Protein AF-A0A317H219-F1 (afdb_monomer)

Mean predicted aligned error: 14.0 Å

Structure (mmCIF, N/CA/C/O backbone):
data_AF-A0A317H219-F1
#
_entry.id   AF-A0A317H219-F1
#
loop_
_atom_site.group_PDB
_atom_site.id
_atom_site.type_symbol
_atom_site.label_atom_id
_atom_site.label_alt_id
_atom_site.label_comp_id
_atom_site.label_asym_id
_atom_site.label_entity_id
_atom_site.label_seq_id
_atom_site.pdbx_PDB_ins_code
_atom_site.Cartn_x
_atom_site.Cartn_y
_atom_site.Cartn_z
_atom_site.occupancy
_atom_site.B_iso_or_equiv
_atom_site.auth_seq_id
_atom_site.auth_comp_id
_atom_site.auth_asym_id
_atom_site.auth_atom_id
_atom_site.pdbx_PDB_model_num
ATOM 1 N N . MET A 1 1 ? 24.500 16.517 101.207 1.00 47.19 1 MET A N 1
ATOM 2 C CA . MET A 1 1 ? 25.398 16.419 100.035 1.00 47.19 1 MET A CA 1
ATOM 3 C C . MET A 1 1 ? 24.915 17.396 98.975 1.00 47.19 1 MET A C 1
ATOM 5 O O . MET A 1 1 ? 23.741 17.378 98.639 1.00 47.19 1 MET A O 1
ATOM 9 N N . VAL A 1 2 ? 25.811 18.294 98.566 1.00 49.09 2 VAL A N 1
ATOM 10 C CA . VAL A 1 2 ? 25.643 19.405 97.610 1.00 49.09 2 VAL A CA 1
ATOM 11 C C . VAL A 1 2 ? 25.570 18.865 96.164 1.00 49.09 2 VAL A C 1
ATOM 13 O O . VAL A 1 2 ? 26.181 17.830 95.896 1.00 49.09 2 VAL A O 1
ATOM 16 N N . PRO A 1 3 ? 24.833 19.526 95.245 1.00 69.81 3 PRO A N 1
ATOM 17 C CA . PRO A 1 3 ? 24.629 19.101 93.855 1.00 69.81 3 PRO A CA 1
ATOM 18 C C . PRO A 1 3 ? 25.791 19.507 92.932 1.00 69.81 3 PRO A C 1
ATOM 20 O O . PRO A 1 3 ? 26.602 20.344 93.320 1.00 69.81 3 PRO A O 1
ATOM 23 N N . GLN A 1 4 ? 25.805 18.954 91.706 1.00 47.06 4 GLN A N 1
ATOM 24 C CA . GLN A 1 4 ? 26.407 19.430 90.430 1.00 47.06 4 GLN A CA 1
ATOM 25 C C . GLN A 1 4 ? 26.773 18.192 89.585 1.00 47.06 4 GLN A C 1
ATOM 27 O O . GLN A 1 4 ? 27.194 17.192 90.143 1.00 47.06 4 GLN A O 1
ATOM 32 N N . ARG A 1 5 ? 26.697 18.119 88.255 1.00 43.94 5 ARG A N 1
ATOM 33 C CA . ARG A 1 5 ? 26.251 18.966 87.139 1.00 43.94 5 ARG A CA 1
ATOM 34 C C . ARG A 1 5 ? 26.161 17.997 85.944 1.00 43.94 5 ARG A C 1
ATOM 36 O O . ARG A 1 5 ? 27.030 17.142 85.803 1.00 43.94 5 ARG A O 1
ATOM 43 N N . ALA A 1 6 ? 25.170 18.147 85.069 1.00 52.66 6 ALA A N 1
ATOM 44 C CA . ALA A 1 6 ? 25.232 17.549 83.731 1.00 52.66 6 ALA A CA 1
ATOM 45 C C . ALA A 1 6 ? 26.411 18.148 82.932 1.00 52.66 6 ALA A C 1
ATOM 47 O O . ALA A 1 6 ? 26.766 19.310 83.166 1.00 52.66 6 ALA A O 1
ATOM 48 N N . PRO A 1 7 ? 26.965 17.423 81.940 1.00 57.84 7 PRO A N 1
ATOM 49 C CA . PRO A 1 7 ? 26.825 17.971 80.590 1.00 57.84 7 PRO A CA 1
ATOM 50 C C . PRO A 1 7 ? 26.673 16.954 79.437 1.00 57.84 7 PRO A C 1
ATOM 52 O O . PRO A 1 7 ? 27.397 15.974 79.333 1.00 57.84 7 PRO A O 1
ATOM 55 N N . ARG A 1 8 ? 25.811 17.389 78.508 1.00 47.41 8 ARG A N 1
ATOM 56 C CA . ARG A 1 8 ? 25.928 17.436 77.036 1.00 47.41 8 ARG A CA 1
ATOM 57 C C . ARG A 1 8 ? 25.786 16.163 76.177 1.00 47.41 8 ARG A C 1
ATOM 59 O O . ARG A 1 8 ? 26.489 15.174 76.296 1.00 47.41 8 ARG A O 1
ATOM 66 N N . ILE A 1 9 ? 24.854 16.346 75.241 1.00 53.62 9 ILE A N 1
ATOM 67 C CA . ILE A 1 9 ? 24.386 15.556 74.096 1.00 53.62 9 ILE A CA 1
ATOM 68 C C . ILE A 1 9 ? 25.489 15.469 73.010 1.00 53.62 9 ILE A C 1
ATOM 70 O O . ILE A 1 9 ? 26.307 16.389 72.929 1.00 53.62 9 ILE A O 1
ATOM 74 N N . PRO A 1 10 ? 25.534 14.400 72.188 1.00 48.91 10 PRO A N 1
ATOM 75 C CA . PRO A 1 10 ? 25.111 14.492 70.771 1.00 48.91 10 PRO A CA 1
ATOM 76 C C . PRO A 1 10 ? 24.138 13.340 70.439 1.00 48.91 10 PRO A C 1
ATOM 78 O O . PRO A 1 10 ? 24.417 12.182 70.717 1.00 48.91 10 PRO A O 1
ATOM 81 N N . GLU A 1 11 ? 22.878 13.581 70.083 1.00 52.59 11 GLU A N 1
ATOM 82 C CA . GLU A 1 11 ? 22.369 14.032 68.782 1.00 52.59 11 GLU A CA 1
ATOM 83 C C . GLU A 1 11 ? 22.702 13.058 67.642 1.00 52.59 11 GLU A C 1
ATOM 85 O O . GLU A 1 11 ? 23.861 12.737 67.409 1.00 52.59 11 GLU A O 1
ATOM 90 N N . GLN A 1 12 ? 21.641 12.697 66.908 1.00 42.88 12 GLN A N 1
ATOM 91 C CA . GLN A 1 12 ? 21.563 11.978 65.624 1.00 42.88 12 GLN A CA 1
ATOM 92 C C . GLN A 1 12 ? 21.017 10.548 65.753 1.00 42.88 12 GLN A C 1
ATOM 94 O O . GLN A 1 12 ? 21.709 9.588 66.052 1.00 42.88 12 GLN A O 1
ATOM 99 N N . GLN A 1 13 ? 19.688 10.408 65.750 1.00 47.47 13 GLN A N 1
ATOM 100 C CA . GLN A 1 13 ? 18.864 10.227 64.542 1.00 47.47 13 GLN A CA 1
ATOM 101 C C . GLN A 1 13 ? 19.176 8.927 63.784 1.00 47.47 13 GLN A C 1
ATOM 103 O O . GLN A 1 13 ? 20.083 8.884 62.964 1.00 47.47 13 GLN A O 1
ATOM 108 N N . ALA A 1 14 ? 18.302 7.927 63.920 1.00 43.50 14 ALA A N 1
ATOM 109 C CA . ALA A 1 14 ? 17.969 7.047 62.802 1.00 43.50 14 ALA A CA 1
ATOM 110 C C . ALA A 1 14 ? 16.535 6.530 62.961 1.00 43.50 14 ALA A C 1
ATOM 112 O O . ALA A 1 14 ? 16.188 5.798 63.884 1.00 43.50 14 ALA A O 1
ATOM 113 N N . ARG A 1 15 ? 15.689 7.019 62.057 1.00 47.78 15 ARG A N 1
ATOM 114 C CA . ARG A 1 15 ? 14.242 6.847 61.992 1.00 47.78 15 ARG A CA 1
ATOM 115 C C . ARG A 1 15 ? 13.833 5.408 61.680 1.00 47.78 15 ARG A C 1
ATOM 117 O O . ARG A 1 15 ? 14.436 4.734 60.849 1.00 47.78 15 ARG A O 1
ATOM 124 N N . ALA A 1 16 ? 12.709 5.027 62.278 1.00 43.44 16 ALA A N 1
ATOM 125 C CA . ALA A 1 16 ? 11.916 3.852 61.962 1.00 43.44 16 ALA A CA 1
ATOM 126 C C . ALA A 1 16 ? 11.568 3.761 60.464 1.00 43.44 16 ALA A C 1
ATOM 128 O O . ALA A 1 16 ? 11.050 4.709 59.872 1.00 43.44 16 ALA A O 1
ATOM 129 N N . ARG A 1 17 ? 11.783 2.582 59.870 1.00 45.41 17 ARG A N 1
ATOM 130 C CA . ARG A 1 17 ? 11.141 2.166 58.618 1.00 45.41 17 ARG A CA 1
ATOM 131 C C . ARG A 1 17 ? 10.093 1.111 58.953 1.00 45.41 17 ARG A C 1
ATOM 133 O O . ARG A 1 17 ? 10.421 -0.052 59.161 1.00 45.41 17 ARG A O 1
ATOM 140 N N . GLN A 1 18 ? 8.834 1.536 59.027 1.00 44.91 18 GLN A N 1
ATOM 141 C CA . GLN A 1 18 ? 7.691 0.630 58.999 1.00 44.91 18 GLN A CA 1
ATOM 142 C C . GLN A 1 18 ? 7.569 0.032 57.595 1.00 44.91 18 GLN A C 1
ATOM 144 O O . GLN A 1 18 ? 7.563 0.749 56.593 1.00 44.91 18 GLN A O 1
ATOM 149 N N . GLY A 1 19 ? 7.499 -1.297 57.538 1.00 39.62 19 GLY A N 1
ATOM 150 C CA . GLY A 1 19 ? 7.222 -2.045 56.324 1.00 39.62 19 GLY A CA 1
ATOM 151 C C . GLY A 1 19 ? 5.788 -1.812 55.855 1.00 39.62 19 GLY A C 1
ATOM 152 O O . GLY A 1 19 ? 4.835 -2.081 56.580 1.00 39.62 19 GLY A O 1
ATOM 153 N N . SER A 1 20 ? 5.650 -1.356 54.615 1.00 41.41 20 SER A N 1
ATOM 154 C CA . SER A 1 20 ? 4.396 -1.352 53.868 1.00 41.41 20 SER A CA 1
ATOM 155 C C . SER A 1 20 ? 4.464 -2.472 52.831 1.00 41.41 20 SER A C 1
ATOM 157 O O . SER A 1 20 ? 5.255 -2.417 51.888 1.00 41.41 20 SER A O 1
ATOM 159 N N . LYS A 1 21 ? 3.664 -3.526 53.034 1.00 45.84 21 LYS A N 1
ATOM 160 C CA . LYS A 1 21 ? 3.420 -4.572 52.034 1.00 45.84 21 LYS A CA 1
ATOM 161 C C . LYS A 1 21 ? 2.547 -3.981 50.925 1.00 45.84 21 LYS A C 1
ATOM 163 O O . LYS A 1 21 ? 1.323 -3.979 51.028 1.00 45.84 21 LYS A O 1
ATOM 168 N N . ALA A 1 22 ? 3.173 -3.493 49.858 1.00 41.69 22 ALA A N 1
ATOM 169 C CA . ALA A 1 22 ? 2.475 -3.133 48.632 1.00 41.69 22 ALA A CA 1
ATOM 170 C C . ALA A 1 22 ? 2.227 -4.390 47.780 1.00 41.69 22 ALA A C 1
ATOM 172 O O . ALA A 1 22 ? 3.139 -4.990 47.216 1.00 41.69 22 ALA A O 1
ATOM 173 N N . SER A 1 23 ? 0.953 -4.772 47.724 1.00 41.97 23 SER A N 1
ATOM 174 C CA . SER A 1 23 ? 0.336 -5.740 46.818 1.00 41.97 23 SER A CA 1
ATOM 175 C C . SER A 1 23 ? 0.856 -5.625 45.373 1.00 41.97 23 SER A C 1
ATOM 177 O O . SER A 1 23 ? 0.534 -4.668 44.666 1.00 41.97 23 SER A O 1
ATOM 179 N N . GLN A 1 24 ? 1.569 -6.647 44.894 1.00 47.31 24 GLN A N 1
ATOM 180 C CA . GLN A 1 24 ? 1.827 -6.866 43.469 1.00 47.31 24 GLN A CA 1
ATOM 181 C C . GLN A 1 24 ? 0.509 -7.206 42.752 1.00 47.31 24 GLN A C 1
ATOM 183 O O . GLN A 1 24 ? 0.075 -8.353 42.729 1.00 47.31 24 GLN A O 1
ATOM 188 N N . LYS A 1 25 ? -0.137 -6.207 42.140 1.00 42.84 25 LYS A N 1
ATOM 189 C CA . LYS A 1 25 ? -1.100 -6.437 41.054 1.00 42.84 25 LYS A CA 1
ATOM 190 C C . LYS A 1 25 ? -0.360 -6.285 39.730 1.00 42.84 25 LYS A C 1
ATOM 192 O O . LYS A 1 25 ? -0.039 -5.169 39.324 1.00 42.84 25 LYS A O 1
ATOM 197 N N . GLY A 1 26 ? -0.089 -7.411 39.071 1.00 43.62 26 GLY A N 1
ATOM 198 C CA . GLY A 1 26 ? 0.380 -7.444 37.691 1.00 43.62 26 GLY A CA 1
ATOM 199 C C . GLY A 1 26 ? -0.625 -6.736 36.789 1.00 43.62 26 GLY A C 1
ATOM 200 O O . GLY A 1 26 ? -1.713 -7.245 36.530 1.00 43.62 26 GLY A O 1
ATOM 201 N N . LYS A 1 27 ? -0.276 -5.534 36.328 1.00 43.72 27 LYS A N 1
ATOM 202 C CA . LYS A 1 27 ? -0.979 -4.883 35.225 1.00 43.72 27 LYS A CA 1
ATOM 203 C C . LYS A 1 27 ? -0.571 -5.617 33.953 1.00 43.72 27 LYS A C 1
ATOM 205 O O . LYS A 1 27 ? 0.553 -5.452 33.488 1.00 43.72 27 LYS A O 1
ATOM 210 N N . GLY A 1 28 ? -1.477 -6.418 33.393 1.00 42.03 28 GLY A N 1
ATOM 211 C CA . GLY A 1 28 ? -1.382 -6.798 31.987 1.00 42.03 28 GLY A CA 1
ATOM 212 C C . GLY A 1 28 ? -1.245 -5.512 31.176 1.00 42.03 28 GLY A C 1
ATOM 213 O O . GLY A 1 28 ? -2.108 -4.639 31.263 1.00 42.03 28 GLY A O 1
ATOM 214 N N . ALA A 1 29 ? -0.114 -5.341 30.496 1.00 46.06 29 ALA A N 1
ATOM 215 C CA . ALA A 1 29 ? 0.172 -4.134 29.739 1.00 46.06 29 ALA A CA 1
ATOM 216 C C . ALA A 1 29 ? -0.922 -3.946 28.677 1.00 46.06 29 ALA A C 1
ATOM 218 O O . ALA A 1 29 ? -0.997 -4.706 27.709 1.00 46.06 29 ALA A O 1
ATOM 219 N N . MET A 1 30 ? -1.803 -2.960 28.874 1.00 51.44 30 MET A N 1
ATOM 220 C CA . MET A 1 30 ? -2.713 -2.514 27.824 1.00 51.44 30 MET A CA 1
ATOM 221 C C . MET A 1 30 ? -1.847 -1.995 26.681 1.00 51.44 30 MET A C 1
ATOM 223 O O . MET A 1 30 ? -1.278 -0.911 26.785 1.00 51.44 30 MET A O 1
ATOM 227 N N . LYS A 1 31 ? -1.732 -2.775 25.604 1.00 53.47 31 LYS A N 1
ATOM 228 C CA . LYS A 1 31 ? -1.091 -2.309 24.374 1.00 53.47 31 LYS A CA 1
ATOM 229 C C . LYS A 1 31 ? -1.816 -1.053 23.908 1.00 53.47 31 LYS A C 1
ATOM 231 O O . LYS A 1 31 ? -3.028 -1.099 23.672 1.00 53.47 31 LYS A O 1
ATOM 236 N N . HIS A 1 32 ? -1.102 0.065 23.808 1.00 56.59 32 HIS A N 1
ATOM 237 C CA . HIS A 1 32 ? -1.704 1.328 23.391 1.00 56.59 32 HIS A CA 1
ATOM 238 C C . HIS A 1 32 ? -2.289 1.181 21.972 1.00 56.59 32 HIS A C 1
ATOM 240 O O . HIS A 1 32 ? -1.686 0.507 21.137 1.00 56.59 32 HIS A O 1
ATOM 246 N N . PRO A 1 33 ? -3.420 1.834 21.635 1.00 59.16 33 PRO A N 1
ATOM 247 C CA . PRO A 1 33 ? -3.986 1.805 20.279 1.00 59.16 33 PRO A CA 1
ATOM 248 C C . PRO A 1 33 ? -2.962 2.139 19.179 1.00 59.16 33 PRO A C 1
ATOM 250 O O . PRO A 1 33 ? -2.954 1.508 18.123 1.00 59.16 33 PRO A O 1
ATOM 253 N N . LYS A 1 34 ? -2.017 3.043 19.479 1.00 61.47 34 LYS A N 1
ATOM 254 C CA . LYS A 1 34 ? -0.887 3.405 18.606 1.00 61.47 34 LYS A CA 1
ATOM 255 C C . LYS A 1 34 ? 0.047 2.227 18.286 1.00 61.47 34 LYS A C 1
ATOM 257 O O . LYS A 1 34 ? 0.597 2.159 17.193 1.00 61.47 34 LYS A O 1
ATOM 262 N N . GLU A 1 35 ? 0.213 1.273 19.201 1.00 62.06 35 GLU A N 1
ATOM 263 C CA . GLU A 1 35 ? 1.046 0.082 18.980 1.00 62.06 35 GLU A CA 1
ATOM 264 C C . GLU A 1 35 ? 0.394 -0.915 18.015 1.00 62.06 35 GLU A C 1
ATOM 266 O O . GLU A 1 35 ? 1.098 -1.619 17.290 1.00 62.06 35 GLU A O 1
ATOM 271 N N . LYS A 1 36 ? -0.946 -0.973 17.977 1.00 61.38 36 LYS A N 1
ATOM 272 C CA . LYS A 1 36 ? -1.682 -1.861 17.062 1.00 61.38 36 LYS A CA 1
ATOM 273 C C . LYS A 1 36 ? -1.613 -1.384 15.611 1.00 61.38 36 LYS A C 1
ATOM 275 O O . LYS A 1 36 ? -1.474 -2.234 14.732 1.00 61.38 36 LYS A O 1
ATOM 280 N N . GLY A 1 37 ? -1.676 -0.069 15.373 1.00 73.81 37 GLY A N 1
ATOM 281 C CA . GLY A 1 37 ? -1.431 0.526 14.049 1.00 73.81 37 GLY A CA 1
ATOM 282 C C . GLY A 1 37 ? -0.007 0.239 13.575 1.00 73.81 37 GLY A C 1
ATOM 283 O O . GLY A 1 37 ? 0.186 -0.440 12.569 1.00 73.81 37 GLY A O 1
ATOM 284 N N . ARG A 1 38 ? 0.979 0.555 14.431 1.00 86.75 38 ARG A N 1
ATOM 285 C CA . ARG A 1 38 ? 2.404 0.281 14.180 1.00 86.75 38 ARG A CA 1
ATOM 286 C C . ARG A 1 38 ? 2.687 -1.169 13.785 1.00 86.75 38 ARG A C 1
ATOM 288 O O . ARG A 1 38 ? 3.552 -1.404 12.949 1.00 86.75 38 ARG A O 1
ATOM 295 N N . ARG A 1 39 ? 2.023 -2.148 14.409 1.00 90.00 39 ARG A N 1
ATOM 296 C CA . ARG A 1 39 ? 2.232 -3.566 14.077 1.00 90.00 39 ARG A CA 1
ATOM 297 C C . ARG A 1 39 ? 1.821 -3.880 12.638 1.00 90.00 39 ARG A C 1
ATOM 299 O O . ARG A 1 39 ? 2.585 -4.548 11.956 1.00 90.00 39 ARG A O 1
ATOM 306 N N . LEU A 1 40 ? 0.648 -3.413 12.207 1.00 92.25 40 LEU A N 1
ATOM 307 C CA . LEU A 1 40 ? 0.160 -3.671 10.852 1.00 92.25 40 LEU A CA 1
ATOM 308 C C . L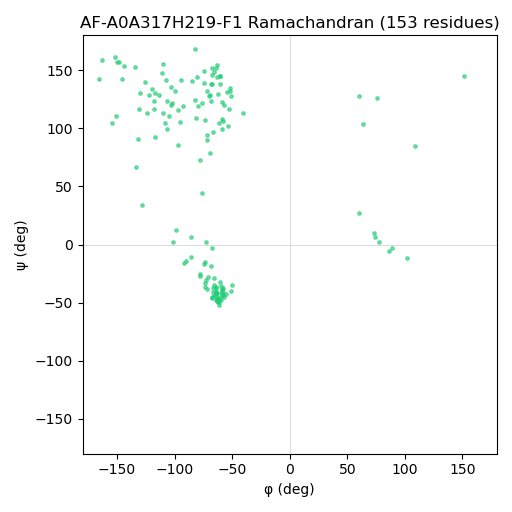EU A 1 40 ? 1.060 -2.988 9.817 1.00 92.25 40 LEU A C 1
ATOM 310 O O . LEU A 1 40 ? 1.464 -3.624 8.857 1.00 92.25 40 LEU A O 1
ATOM 314 N N . GLU A 1 41 ? 1.462 -1.739 10.050 1.00 94.62 41 GLU A N 1
ATOM 315 C CA . GLU A 1 41 ? 2.393 -1.029 9.160 1.00 94.62 41 GLU A CA 1
ATOM 316 C C . GLU A 1 41 ? 3.727 -1.780 8.992 1.00 94.62 41 GLU A C 1
ATOM 318 O O . GLU A 1 41 ? 4.240 -1.920 7.882 1.00 94.62 41 GLU A O 1
ATOM 323 N N . LEU A 1 42 ? 4.283 -2.302 10.093 1.00 94.25 42 LEU A N 1
ATOM 324 C CA . LEU A 1 42 ? 5.506 -3.109 10.058 1.00 94.25 42 LEU A CA 1
ATOM 325 C C . LEU A 1 42 ? 5.312 -4.420 9.288 1.00 94.25 42 LEU A C 1
ATOM 327 O O . LEU A 1 42 ? 6.205 -4.804 8.536 1.00 94.25 42 LEU A O 1
ATOM 331 N N . GLU A 1 43 ? 4.169 -5.083 9.469 1.00 94.44 43 GLU A N 1
ATOM 332 C CA . GLU A 1 43 ? 3.807 -6.307 8.751 1.00 94.44 43 GLU A CA 1
ATOM 333 C C . GLU A 1 43 ? 3.698 -6.054 7.244 1.00 94.44 43 GLU A C 1
ATOM 335 O O . GLU A 1 43 ? 4.325 -6.767 6.466 1.00 94.44 43 GLU A O 1
ATOM 340 N N . ILE A 1 44 ? 3.002 -4.992 6.825 1.00 95.50 44 ILE A N 1
ATOM 341 C CA . ILE A 1 44 ? 2.867 -4.632 5.408 1.00 95.50 44 ILE A CA 1
ATOM 342 C C . ILE A 1 44 ? 4.230 -4.322 4.785 1.00 95.50 44 ILE A C 1
ATOM 344 O O . ILE A 1 44 ? 4.587 -4.926 3.772 1.00 95.50 44 ILE A O 1
ATOM 348 N N . ALA A 1 45 ? 5.043 -3.472 5.421 1.00 95.88 45 ALA A N 1
ATOM 349 C CA . ALA A 1 45 ? 6.397 -3.195 4.943 1.00 95.88 45 ALA A CA 1
ATOM 350 C C . ALA A 1 45 ? 7.245 -4.475 4.846 1.00 95.88 45 ALA A C 1
ATOM 352 O O . ALA A 1 45 ? 7.976 -4.667 3.879 1.00 95.88 45 ALA A O 1
ATOM 353 N N . GLN A 1 46 ? 7.135 -5.379 5.824 1.00 95.12 46 GLN A N 1
ATOM 354 C CA . GLN A 1 46 ? 7.826 -6.665 5.789 1.00 95.12 46 GLN A CA 1
ATOM 355 C C . GLN A 1 46 ? 7.353 -7.543 4.628 1.00 95.12 46 GLN A C 1
ATOM 357 O O . GLN A 1 46 ? 8.197 -8.106 3.940 1.00 95.12 46 GLN A O 1
ATOM 362 N N . THR A 1 47 ? 6.046 -7.640 4.372 1.00 94.94 47 THR A N 1
ATOM 363 C CA . THR A 1 47 ? 5.524 -8.445 3.256 1.00 94.94 47 THR A CA 1
ATOM 364 C C . THR A 1 47 ? 5.961 -7.920 1.892 1.00 94.94 47 THR A C 1
ATOM 366 O O . THR A 1 47 ? 6.292 -8.727 1.029 1.00 94.94 47 THR A O 1
ATOM 369 N N . LEU A 1 48 ? 6.054 -6.597 1.712 1.00 94.88 48 LEU A N 1
ATOM 370 C CA . LEU A 1 48 ? 6.602 -6.000 0.490 1.00 94.88 48 LEU A CA 1
ATOM 371 C C . LEU A 1 48 ? 8.059 -6.424 0.270 1.00 94.88 48 LEU A C 1
ATOM 373 O O . LEU A 1 48 ? 8.392 -6.904 -0.814 1.00 94.88 48 LEU A O 1
ATOM 377 N N . ARG A 1 49 ? 8.889 -6.364 1.318 1.00 95.19 49 ARG A N 1
ATOM 378 C CA . ARG A 1 49 ? 10.284 -6.831 1.256 1.00 95.19 49 ARG A CA 1
ATOM 379 C C . ARG A 1 49 ? 10.382 -8.327 0.965 1.00 95.19 49 ARG A C 1
ATOM 381 O O . ARG A 1 49 ? 11.103 -8.730 0.061 1.00 95.19 49 ARG A O 1
ATOM 388 N N . GLU A 1 50 ? 9.637 -9.153 1.701 1.00 93.50 50 GLU A N 1
ATOM 389 C CA . GLU A 1 50 ? 9.655 -10.619 1.563 1.00 93.50 50 GLU A CA 1
ATOM 390 C C . GLU A 1 50 ? 9.115 -11.101 0.212 1.00 93.50 50 GLU A C 1
ATOM 392 O O . GLU A 1 50 ? 9.529 -12.149 -0.273 1.00 93.50 50 GLU A O 1
ATOM 397 N N . SER A 1 51 ? 8.199 -10.347 -0.399 1.00 90.06 51 SER A N 1
ATOM 398 C CA . SER A 1 51 ? 7.676 -10.654 -1.733 1.00 90.06 51 SER A CA 1
ATOM 399 C C . SER A 1 51 ? 8.669 -10.359 -2.862 1.00 90.06 51 SER A C 1
ATOM 401 O O . SER A 1 51 ? 8.447 -10.796 -3.987 1.00 90.06 51 SER A O 1
ATOM 403 N N . GLY A 1 52 ? 9.738 -9.604 -2.582 1.00 90.12 52 GLY A N 1
ATOM 404 C CA . GLY A 1 52 ? 10.662 -9.096 -3.594 1.00 90.12 52 GLY A CA 1
ATOM 405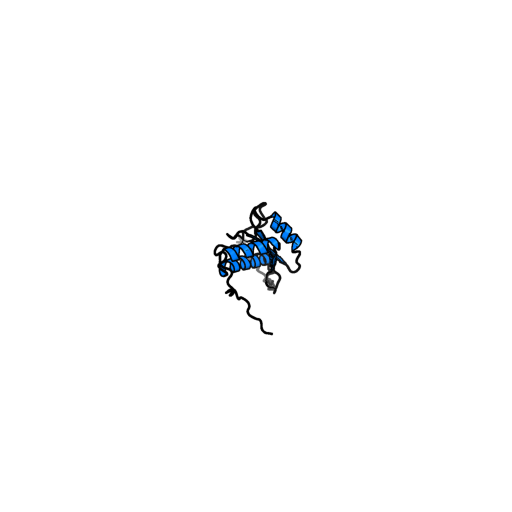 C C . GLY A 1 52 ? 10.138 -7.887 -4.378 1.00 90.12 52 GLY A C 1
ATOM 406 O O . GLY A 1 52 ? 10.844 -7.412 -5.261 1.00 90.12 52 GLY A O 1
ATOM 407 N N . LEU A 1 53 ? 8.939 -7.373 -4.064 1.00 90.06 53 LEU A N 1
ATOM 408 C CA . LEU A 1 53 ? 8.377 -6.187 -4.723 1.00 90.06 53 LEU A CA 1
ATOM 409 C 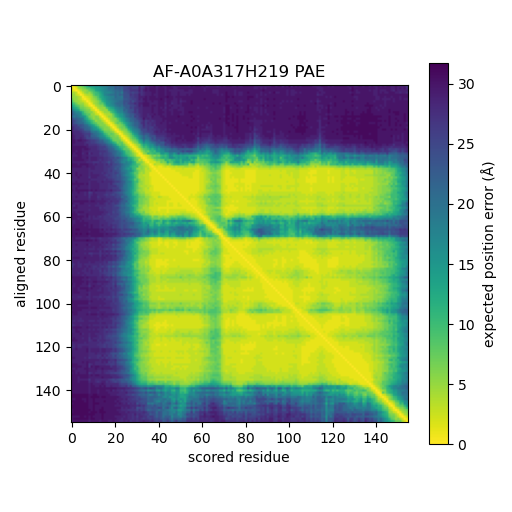C . LEU A 1 53 ? 9.164 -4.915 -4.406 1.00 90.06 53 LEU A C 1
ATOM 411 O O . LEU A 1 53 ? 9.363 -4.088 -5.289 1.00 90.06 53 LEU A O 1
ATOM 415 N N . ASP A 1 54 ? 9.587 -4.751 -3.153 1.00 94.00 54 ASP A N 1
ATOM 416 C CA . ASP A 1 54 ? 10.407 -3.615 -2.740 1.00 94.00 54 ASP A CA 1
ATOM 417 C C . ASP A 1 54 ? 11.254 -3.978 -1.506 1.00 94.00 54 ASP A C 1
ATOM 419 O O . ASP A 1 54 ? 10.710 -4.042 -0.397 1.00 94.00 54 ASP A O 1
ATOM 423 N N . PRO A 1 55 ? 12.570 -4.223 -1.662 1.00 94.25 55 PRO A N 1
ATOM 424 C CA . PRO A 1 55 ? 13.456 -4.604 -0.560 1.00 94.25 55 PRO A CA 1
ATOM 425 C C . PRO A 1 55 ? 13.692 -3.475 0.456 1.00 94.25 55 PRO A C 1
ATOM 427 O O . PRO A 1 55 ? 14.050 -3.762 1.600 1.00 94.25 55 PRO A O 1
ATOM 430 N N . ASP A 1 56 ? 13.429 -2.220 0.080 1.00 94.12 56 ASP A N 1
ATOM 431 C CA . ASP A 1 56 ? 13.650 -1.035 0.914 1.00 94.12 56 ASP A CA 1
ATOM 432 C C . ASP A 1 56 ? 12.356 -0.506 1.556 1.00 94.12 56 ASP A C 1
ATOM 434 O O . ASP A 1 56 ? 12.371 0.493 2.294 1.00 94.12 56 ASP A O 1
ATOM 438 N N . ALA A 1 57 ? 11.226 -1.189 1.323 1.00 95.06 57 ALA A N 1
ATOM 439 C CA . ALA A 1 57 ? 9.939 -0.806 1.885 1.00 95.06 57 ALA A CA 1
ATOM 440 C C . ALA A 1 57 ? 10.033 -0.684 3.409 1.00 95.06 57 ALA A C 1
ATOM 442 O O . ALA A 1 57 ? 10.549 -1.566 4.097 1.00 95.06 57 ALA A O 1
ATOM 443 N N . SER A 1 58 ? 9.534 0.410 3.974 1.00 94.00 58 SER A N 1
ATOM 444 C CA . SER A 1 58 ? 9.628 0.693 5.408 1.00 94.00 58 SER A CA 1
ATOM 445 C C . SER A 1 58 ? 8.439 1.513 5.888 1.00 94.00 58 SER A C 1
ATOM 447 O O . SER A 1 58 ? 7.778 2.195 5.117 1.00 94.00 58 SER A O 1
ATOM 449 N N . ARG A 1 59 ? 8.139 1.447 7.184 1.00 92.44 59 ARG A N 1
ATOM 450 C CA . ARG A 1 59 ? 7.134 2.322 7.793 1.00 92.44 59 ARG A CA 1
ATOM 451 C C . ARG A 1 59 ? 7.648 3.764 7.807 1.00 92.44 59 ARG A C 1
ATOM 453 O O . ARG A 1 59 ? 8.793 3.991 8.201 1.00 92.44 59 ARG A O 1
ATOM 460 N N . MET A 1 60 ? 6.787 4.728 7.496 1.00 84.75 60 MET A N 1
ATOM 461 C CA . MET A 1 60 ? 7.111 6.143 7.643 1.00 84.75 60 MET A CA 1
ATOM 462 C C . MET A 1 60 ? 7.052 6.562 9.127 1.00 84.75 60 MET A C 1
ATOM 464 O O . MET A 1 60 ? 6.022 6.394 9.790 1.00 84.75 60 MET A O 1
ATOM 468 N N . PRO A 1 61 ? 8.140 7.087 9.718 1.00 75.38 61 PRO A N 1
ATOM 469 C CA . PRO A 1 61 ? 8.080 7.639 11.064 1.00 75.38 61 PRO A CA 1
ATOM 470 C C . PRO A 1 61 ? 7.214 8.906 11.073 1.00 75.38 61 PRO A C 1
ATOM 472 O O . PRO A 1 61 ? 7.338 9.749 10.194 1.00 75.38 61 PRO A O 1
ATOM 475 N N . LEU A 1 62 ? 6.371 9.055 12.101 1.00 66.50 62 LEU A N 1
ATOM 476 C CA . LEU A 1 62 ? 5.513 10.235 12.305 1.00 66.50 62 LEU A CA 1
ATOM 477 C C . LEU A 1 62 ? 4.510 10.517 11.161 1.00 66.50 62 LEU A C 1
ATOM 479 O O . LEU A 1 62 ? 4.102 11.669 10.994 1.00 66.50 62 LEU A O 1
ATOM 483 N N . SER A 1 63 ? 4.076 9.495 10.407 1.00 60.75 63 SER A N 1
ATOM 484 C CA . SER A 1 63 ? 2.987 9.656 9.431 1.00 60.75 63 SER A CA 1
ATOM 485 C C . SER A 1 63 ? 1.754 10.296 10.092 1.00 60.75 63 SER A C 1
ATOM 487 O O . SER A 1 63 ? 1.401 10.000 11.238 1.00 60.75 63 SER A O 1
ATOM 489 N N . GLY A 1 64 ? 1.162 11.279 9.404 1.00 54.66 64 GLY A N 1
ATOM 490 C CA . GLY A 1 64 ? 0.022 12.064 9.893 1.00 54.66 64 GLY A CA 1
ATOM 491 C C . GLY A 1 64 ? 0.354 13.292 10.756 1.00 54.66 64 GLY A C 1
ATOM 492 O O . GLY A 1 64 ? -0.564 14.045 11.073 1.00 54.66 64 GLY A O 1
ATOM 493 N N . ALA A 1 65 ? 1.623 13.533 11.118 1.00 54.22 65 ALA A N 1
ATOM 494 C CA . ALA A 1 65 ? 2.031 14.715 11.895 1.00 54.22 65 ALA A CA 1
ATOM 495 C C . ALA A 1 65 ? 2.451 15.927 11.038 1.00 54.22 65 ALA A C 1
ATOM 497 O O . ALA A 1 65 ? 2.535 17.038 11.558 1.00 54.22 65 ALA A O 1
ATOM 498 N N . VAL A 1 66 ? 2.720 15.724 9.744 1.00 50.09 66 VAL A N 1
ATOM 499 C CA . VAL A 1 66 ? 3.146 16.768 8.800 1.00 50.09 66 VAL A CA 1
ATOM 500 C C . VAL A 1 66 ? 2.158 16.813 7.636 1.00 50.09 66 VAL A C 1
ATOM 502 O O . VAL A 1 66 ? 1.840 15.781 7.038 1.00 50.09 66 VAL A O 1
ATOM 505 N N . ASP A 1 67 ? 1.638 18.000 7.324 1.00 51.66 67 ASP A N 1
ATOM 506 C CA . ASP A 1 67 ? 0.755 18.191 6.175 1.00 51.66 67 ASP A CA 1
ATOM 507 C C . ASP A 1 67 ? 1.533 18.040 4.859 1.00 51.66 67 ASP A C 1
ATOM 509 O O . ASP A 1 67 ? 2.580 18.654 4.670 1.00 51.66 67 ASP A O 1
ATOM 513 N N . GLY A 1 68 ? 1.022 17.201 3.951 1.00 50.31 68 GLY A N 1
ATOM 514 C CA . GLY A 1 68 ? 1.542 17.038 2.587 1.00 50.31 68 GLY A CA 1
ATOM 515 C C . GLY A 1 68 ? 2.410 15.800 2.310 1.00 50.31 68 GLY A C 1
ATOM 516 O O . GLY A 1 68 ? 2.631 15.503 1.146 1.00 50.31 68 GLY A O 1
ATOM 517 N N . PHE A 1 69 ? 2.854 15.042 3.320 1.00 51.00 69 PHE A N 1
ATOM 518 C CA . PHE A 1 69 ? 3.547 13.750 3.138 1.00 51.00 69 PHE A CA 1
ATOM 519 C C . PHE A 1 69 ? 2.918 12.698 4.062 1.00 51.00 69 PHE A C 1
ATOM 521 O O . PHE A 1 69 ? 3.285 12.580 5.232 1.00 51.00 69 PHE A O 1
ATOM 528 N N . LYS A 1 70 ? 1.902 11.983 3.561 1.00 69.75 70 LYS A N 1
ATOM 529 C CA . LYS A 1 70 ? 0.995 11.170 4.392 1.00 69.75 70 LYS A CA 1
ATOM 530 C C . LYS A 1 70 ? 0.844 9.719 3.921 1.00 69.75 70 LYS A C 1
ATOM 532 O O . LYS A 1 70 ? -0.236 9.171 4.055 1.00 69.75 70 LYS A O 1
ATOM 537 N N . SER A 1 71 ? 1.881 9.084 3.370 1.00 85.25 71 SER A N 1
ATOM 538 C CA . SER A 1 71 ? 1.848 7.618 3.256 1.00 85.25 71 SER A CA 1
ATOM 539 C C . SER A 1 71 ? 2.344 6.981 4.556 1.00 85.25 71 SER A C 1
ATOM 541 O O . SER A 1 71 ? 3.308 7.449 5.168 1.00 85.25 71 SER A O 1
ATOM 543 N N . ASP A 1 72 ? 1.701 5.896 4.978 1.00 88.25 72 ASP A N 1
ATOM 544 C CA . ASP A 1 72 ? 2.125 5.117 6.146 1.00 88.25 72 ASP A CA 1
ATOM 545 C C . ASP A 1 72 ? 3.317 4.209 5.818 1.00 88.25 72 ASP A C 1
ATOM 547 O O . ASP A 1 72 ? 4.148 3.903 6.681 1.00 88.25 72 ASP A O 1
ATOM 551 N N . ILE A 1 73 ? 3.436 3.811 4.549 1.00 93.62 73 ILE A N 1
ATOM 552 C CA . ILE A 1 73 ? 4.545 3.012 4.029 1.00 93.62 73 ILE A CA 1
ATOM 553 C C . ILE A 1 73 ? 5.356 3.852 3.043 1.00 93.62 73 ILE A C 1
ATOM 555 O O . ILE A 1 73 ? 4.822 4.431 2.095 1.00 93.62 73 ILE A O 1
ATOM 559 N N . ARG A 1 74 ? 6.668 3.896 3.262 1.00 92.81 74 ARG A N 1
ATOM 560 C CA . ARG A 1 74 ? 7.665 4.334 2.290 1.00 92.81 74 ARG A CA 1
ATOM 561 C C . ARG A 1 74 ? 7.975 3.162 1.367 1.00 92.81 74 ARG A C 1
ATOM 563 O O . ARG A 1 74 ? 8.377 2.104 1.847 1.00 92.81 74 ARG A O 1
ATOM 570 N N . THR A 1 75 ? 7.819 3.371 0.067 1.00 93.56 75 THR A N 1
ATOM 571 C CA . THR A 1 75 ? 8.120 2.389 -0.978 1.00 93.56 75 THR A CA 1
ATOM 572 C C . THR A 1 75 ? 8.596 3.099 -2.248 1.00 93.56 75 THR A C 1
ATOM 574 O O . THR A 1 75 ? 8.330 4.288 -2.423 1.00 93.56 75 THR A O 1
ATOM 577 N N . THR A 1 76 ? 9.334 2.392 -3.101 1.00 92.00 76 THR A N 1
ATOM 578 C CA . THR A 1 76 ? 9.741 2.839 -4.446 1.00 92.00 76 THR A CA 1
ATOM 579 C C . THR A 1 76 ? 8.691 2.537 -5.518 1.00 92.00 76 THR A C 1
ATOM 581 O O . THR A 1 76 ? 8.783 3.042 -6.636 1.00 92.00 76 THR A O 1
ATOM 584 N N . LEU A 1 77 ? 7.680 1.732 -5.179 1.00 91.88 77 LEU A N 1
ATOM 585 C CA . LEU A 1 77 ? 6.559 1.407 -6.053 1.00 91.88 77 LEU A CA 1
ATOM 586 C C . LEU A 1 77 ? 5.728 2.665 -6.378 1.00 91.88 77 LEU A C 1
ATOM 588 O O . LEU A 1 77 ? 5.635 3.567 -5.541 1.00 91.88 77 LEU A O 1
ATOM 592 N N . PRO A 1 78 ? 5.055 2.727 -7.545 1.00 92.56 78 PRO A N 1
ATOM 593 C CA . PRO A 1 78 ? 4.230 3.870 -7.957 1.00 92.56 78 PRO A CA 1
ATOM 594 C C . PRO A 1 78 ? 2.866 3.911 -7.233 1.00 92.56 78 PRO A C 1
ATOM 596 O O . PRO A 1 78 ? 1.815 4.123 -7.839 1.00 92.56 78 PRO A O 1
ATOM 599 N N . ILE A 1 79 ? 2.869 3.675 -5.921 1.00 94.38 79 ILE A N 1
ATOM 600 C CA . ILE A 1 79 ? 1.688 3.572 -5.063 1.00 94.38 79 ILE A CA 1
ATOM 601 C C . ILE A 1 79 ? 1.899 4.375 -3.774 1.00 94.38 79 ILE A C 1
ATOM 603 O O . ILE A 1 79 ? 3.020 4.536 -3.298 1.00 94.38 79 ILE A O 1
ATOM 607 N N . SER A 1 80 ? 0.808 4.847 -3.179 1.00 94.75 80 SER A N 1
ATOM 608 C CA . SER A 1 80 ? 0.781 5.484 -1.862 1.00 94.75 80 SER A CA 1
ATOM 609 C C . SER A 1 80 ? -0.093 4.653 -0.934 1.00 94.75 80 SER A C 1
ATOM 611 O O . SER A 1 80 ? -1.288 4.507 -1.186 1.00 94.75 80 SER A O 1
ATOM 613 N N . ILE A 1 81 ? 0.494 4.088 0.122 1.00 94.69 81 ILE A N 1
ATOM 614 C CA . ILE A 1 81 ? -0.204 3.157 1.017 1.00 94.69 81 ILE A CA 1
ATOM 615 C C . ILE A 1 81 ? -0.603 3.863 2.314 1.00 94.69 81 ILE A C 1
ATOM 617 O O . ILE A 1 81 ? 0.262 4.321 3.062 1.00 94.69 81 ILE A O 1
ATOM 621 N N . GLU A 1 82 ? -1.902 3.865 2.595 1.00 94.25 82 GLU A N 1
ATOM 622 C CA . GLU A 1 82 ? -2.513 4.237 3.875 1.00 94.25 82 GLU A CA 1
ATOM 623 C C . GLU A 1 82 ? -2.935 2.962 4.621 1.00 94.25 82 GLU A C 1
ATOM 625 O O . GLU A 1 82 ? -3.531 2.061 4.030 1.00 94.25 82 GLU A O 1
ATOM 630 N N . VAL A 1 83 ? -2.670 2.864 5.922 1.00 93.75 83 VAL A N 1
ATOM 631 C CA . VAL A 1 83 ? -2.912 1.662 6.727 1.00 93.75 83 VAL A CA 1
ATOM 632 C C . VAL A 1 83 ? -3.931 1.947 7.834 1.00 93.75 83 VAL A C 1
ATOM 634 O O . VAL A 1 83 ? -3.745 2.800 8.698 1.00 93.75 83 VAL A O 1
ATOM 637 N N . LYS A 1 84 ? -5.024 1.176 7.873 1.00 92.88 84 LYS A N 1
ATOM 638 C CA . LYS A 1 84 ? -6.079 1.298 8.896 1.00 92.88 84 LYS A CA 1
ATOM 639 C C . LYS A 1 84 ? -6.293 -0.026 9.621 1.00 92.88 84 LYS A C 1
ATOM 641 O O . LYS A 1 84 ? -6.791 -0.984 9.042 1.00 92.88 84 LYS A O 1
ATOM 646 N N . ASN A 1 85 ? -5.970 -0.079 10.914 1.00 92.25 85 ASN A N 1
ATOM 647 C CA . ASN A 1 85 ? -6.202 -1.265 11.746 1.00 92.25 85 ASN A CA 1
ATOM 648 C C . ASN A 1 85 ? -7.345 -1.040 12.744 1.00 92.25 85 ASN A C 1
ATOM 650 O O . ASN A 1 85 ? -7.164 -0.349 13.749 1.00 92.25 85 ASN A O 1
ATOM 654 N N . GLN A 1 86 ? -8.514 -1.617 12.477 1.00 91.25 86 GLN A N 1
ATOM 655 C CA . GLN A 1 86 ? -9.719 -1.419 13.289 1.00 91.25 86 GLN A CA 1
ATOM 656 C C . GLN A 1 86 ? -10.777 -2.496 13.010 1.00 91.25 86 GLN A C 1
ATOM 658 O O . GLN A 1 86 ? -10.784 -3.129 11.959 1.00 91.25 86 GLN A O 1
ATOM 663 N N . GLU A 1 87 ? -11.699 -2.689 13.954 1.00 91.94 87 GLU A N 1
ATOM 664 C CA . GLU A 1 87 ? -12.704 -3.763 13.892 1.00 91.94 87 GLU A CA 1
ATOM 665 C C . GLU A 1 87 ? -13.882 -3.469 12.948 1.00 91.94 87 GLU A C 1
ATOM 667 O O . GLU A 1 87 ? -14.509 -4.406 12.440 1.00 91.94 87 GLU A O 1
ATOM 672 N N . THR A 1 88 ? -14.158 -2.183 12.711 1.00 93.31 88 THR A N 1
ATOM 673 C CA . THR A 1 88 ? -15.217 -1.676 11.828 1.00 93.31 88 THR A CA 1
ATOM 674 C C . THR A 1 88 ? -14.588 -0.846 10.725 1.00 93.31 88 THR A C 1
ATOM 676 O O . THR A 1 88 ? -13.739 -0.001 10.998 1.00 93.31 88 THR A O 1
ATOM 679 N N . TRP A 1 89 ? -15.002 -1.069 9.481 1.00 92.69 89 TRP A N 1
ATOM 680 C CA . TRP A 1 89 ? -14.402 -0.442 8.308 1.00 92.69 89 TRP A CA 1
ATOM 681 C C . TRP A 1 89 ? -15.342 0.562 7.646 1.00 92.69 89 TRP A C 1
ATOM 683 O O . TRP A 1 89 ? -16.555 0.381 7.619 1.00 92.69 89 TRP A O 1
ATOM 693 N N . LYS A 1 90 ? -14.741 1.606 7.076 1.00 93.62 90 LYS A N 1
ATOM 694 C CA . LYS A 1 90 ? -15.363 2.635 6.242 1.00 93.62 90 LYS A CA 1
ATOM 695 C C . LYS A 1 90 ? -14.488 2.856 4.999 1.00 93.62 90 LYS A C 1
ATOM 697 O O . LYS A 1 90 ? -13.839 3.892 4.876 1.00 93.62 90 LYS A O 1
ATOM 702 N N . PRO A 1 91 ? -14.387 1.850 4.114 1.00 92.38 91 PRO A N 1
ATOM 703 C CA . PRO A 1 91 ? -13.373 1.816 3.062 1.00 92.38 91 PRO A CA 1
ATOM 704 C C . PRO A 1 91 ? -13.429 3.034 2.133 1.00 92.38 91 PRO A C 1
ATOM 706 O O . PRO A 1 91 ? -12.381 3.560 1.786 1.00 92.38 91 PRO A O 1
ATOM 709 N N . LEU A 1 92 ? -14.628 3.531 1.802 1.00 94.94 92 LEU A N 1
ATOM 710 C CA . LEU A 1 92 ? -14.788 4.726 0.964 1.00 94.94 92 LEU A CA 1
ATOM 711 C C . LEU A 1 92 ? -14.215 5.987 1.632 1.00 94.94 92 LEU A C 1
ATOM 713 O O . LEU A 1 92 ? -13.423 6.688 1.017 1.00 94.94 92 LEU A O 1
ATOM 717 N N . GLU A 1 93 ? -14.535 6.225 2.909 1.00 94.38 93 GLU A N 1
ATOM 718 C CA . GLU A 1 93 ? -14.032 7.383 3.670 1.00 94.38 93 GLU A CA 1
ATOM 719 C C . GLU A 1 93 ? -12.497 7.371 3.755 1.00 94.38 93 GLU A C 1
ATOM 721 O O . GLU A 1 93 ? -11.842 8.400 3.599 1.00 94.38 93 GLU A O 1
ATOM 726 N N . TYR A 1 94 ? -11.901 6.198 3.977 1.00 92.94 94 TYR A N 1
ATOM 727 C CA . TYR A 1 94 ? -10.443 6.079 4.035 1.00 92.94 94 TYR A CA 1
ATOM 728 C C . TYR A 1 94 ? -9.793 6.187 2.670 1.00 92.94 94 TYR A C 1
ATOM 730 O O . TYR A 1 94 ? -8.696 6.730 2.574 1.00 92.94 94 TYR A O 1
ATOM 738 N N . TYR A 1 95 ? -10.459 5.711 1.621 1.00 94.31 95 TYR A N 1
ATOM 739 C CA . TYR A 1 95 ? -9.959 5.875 0.268 1.00 94.31 95 TYR A CA 1
ATOM 740 C C . TYR A 1 95 ? -9.915 7.350 -0.129 1.00 94.31 95 TYR A C 1
ATOM 742 O O . TYR A 1 95 ? -8.905 7.805 -0.650 1.00 94.31 95 TYR A O 1
ATOM 750 N N . GLU A 1 96 ? -10.949 8.128 0.196 1.00 92.62 96 GLU A N 1
ATOM 751 C CA . GLU A 1 96 ? -10.945 9.579 -0.022 1.00 92.62 96 GLU A CA 1
ATOM 752 C C . GLU A 1 96 ? -9.810 10.283 0.740 1.00 92.62 96 GLU A C 1
ATOM 754 O O . GLU A 1 96 ? -9.233 11.250 0.242 1.00 92.62 96 GLU A O 1
ATOM 759 N N . GLN A 1 97 ? -9.470 9.813 1.947 1.00 88.38 97 GLN A N 1
ATOM 760 C CA . GLN A 1 97 ? -8.320 10.328 2.702 1.00 88.38 97 GLN A CA 1
ATOM 761 C C . GLN A 1 97 ? -6.995 9.972 2.021 1.00 88.38 97 GLN A C 1
ATOM 763 O O . GLN A 1 97 ? -6.138 10.842 1.876 1.00 88.38 97 GLN A O 1
ATOM 768 N N . ALA A 1 98 ? -6.845 8.724 1.573 1.00 91.56 98 ALA A N 1
ATOM 769 C CA . ALA A 1 98 ? -5.653 8.262 0.872 1.00 91.56 98 ALA A CA 1
ATOM 770 C C . ALA A 1 98 ? -5.463 8.989 -0.466 1.00 91.56 98 ALA A C 1
ATOM 772 O O . ALA A 1 98 ? -4.354 9.406 -0.779 1.00 91.56 98 ALA A O 1
ATOM 773 N N . GLU A 1 99 ? -6.540 9.213 -1.220 1.00 92.00 99 GLU A N 1
ATOM 774 C CA . GLU A 1 99 ? -6.513 9.949 -2.485 1.00 92.00 99 GLU A CA 1
ATOM 775 C C . GLU A 1 99 ? -6.075 11.406 -2.289 1.00 92.00 99 GLU A C 1
ATOM 777 O O . GLU A 1 99 ? -5.241 11.903 -3.038 1.00 92.00 99 GLU A O 1
ATOM 782 N N . LYS A 1 100 ? -6.565 12.077 -1.239 1.00 89.19 100 LYS 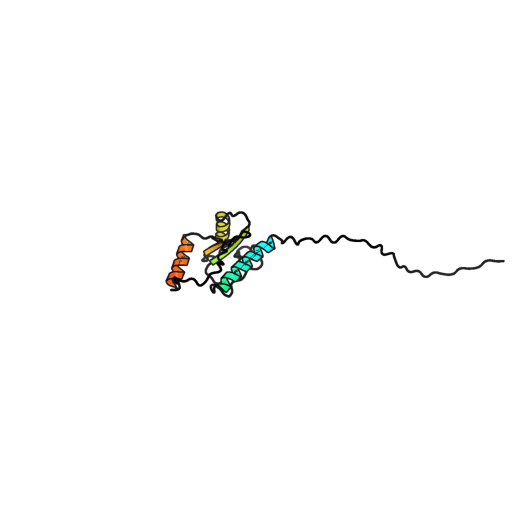A N 1
ATOM 783 C CA . LYS A 1 100 ? -6.143 13.448 -0.895 1.00 89.19 100 LYS A CA 1
ATOM 784 C C . LYS A 1 100 ? -4.714 13.525 -0.353 1.00 89.19 100 LYS A C 1
ATOM 786 O O . LYS A 1 100 ? -4.092 14.579 -0.437 1.00 89.19 100 LYS A O 1
ATOM 791 N N . GLY A 1 101 ? -4.233 12.453 0.278 1.00 83.62 101 GLY A N 1
ATOM 792 C CA . GLY A 1 101 ? -2.905 12.377 0.888 1.00 83.62 101 GLY A CA 1
ATOM 793 C C . GLY A 1 101 ? -1.806 11.865 -0.044 1.00 83.62 101 GLY A C 1
ATOM 794 O O . GLY A 1 101 ? -0.629 12.003 0.290 1.00 83.62 101 GLY A O 1
ATOM 795 N N . ALA A 1 102 ? -2.169 11.269 -1.181 1.00 87.19 102 ALA A N 1
ATOM 796 C CA . ALA A 1 102 ? -1.226 10.736 -2.151 1.00 87.19 102 ALA A CA 1
ATOM 797 C C . ALA A 1 102 ? -0.544 11.862 -2.942 1.00 87.19 102 ALA A C 1
ATOM 799 O O . ALA A 1 102 ? -1.180 12.822 -3.376 1.00 87.19 102 ALA A O 1
ATOM 800 N N . ASN A 1 103 ? 0.761 11.713 -3.172 1.00 84.50 103 ASN A N 1
ATOM 801 C CA . ASN A 1 103 ? 1.483 12.590 -4.090 1.00 84.50 103 ASN A CA 1
ATOM 802 C C . ASN A 1 103 ? 0.975 12.392 -5.526 1.00 84.50 103 ASN A C 1
ATOM 804 O O . ASN A 1 103 ? 0.620 11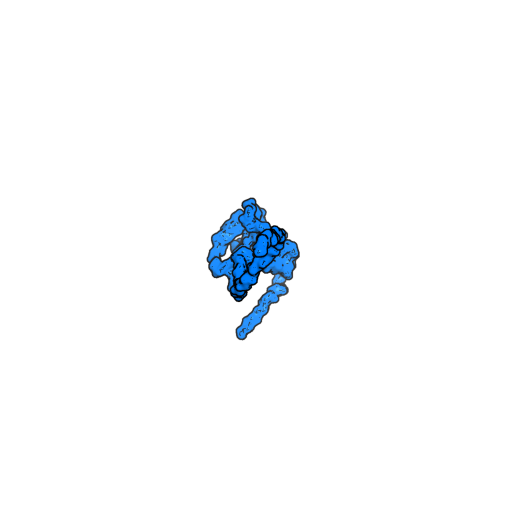.278 -5.920 1.00 84.50 103 ASN A O 1
ATOM 808 N N . SER A 1 104 ? 1.003 13.461 -6.324 1.00 83.62 104 SER A N 1
ATOM 809 C CA . SER A 1 104 ? 0.628 13.417 -7.740 1.00 83.62 104 SER A CA 1
ATOM 810 C C . SER A 1 104 ? 1.353 12.290 -8.481 1.00 83.62 104 SER A C 1
ATOM 812 O O . SER A 1 104 ? 2.579 12.202 -8.439 1.00 83.62 104 SER A O 1
ATOM 814 N N . GLY A 1 105 ? 0.588 11.450 -9.181 1.00 85.12 105 GLY A N 1
ATOM 815 C CA . GLY A 1 105 ? 1.112 10.330 -9.969 1.00 85.12 105 GLY A CA 1
ATOM 816 C C . GLY A 1 105 ? 1.270 9.008 -9.209 1.00 85.12 105 GLY A C 1
ATOM 817 O O . GLY A 1 105 ? 1.612 8.011 -9.839 1.00 85.12 105 GLY A O 1
ATOM 818 N N . LEU A 1 106 ? 0.999 8.965 -7.899 1.00 92.69 106 LEU A N 1
ATOM 819 C CA . LEU A 1 106 ? 0.942 7.713 -7.139 1.00 92.69 106 LEU A CA 1
ATOM 820 C C . LEU A 1 106 ? -0.489 7.180 -7.058 1.00 92.69 106 LEU A C 1
ATOM 822 O O . LEU A 1 106 ? -1.433 7.939 -6.849 1.00 92.69 106 LEU A O 1
ATOM 826 N N . ILE A 1 107 ? -0.638 5.860 -7.157 1.00 95.56 107 ILE A N 1
ATOM 827 C CA . ILE A 1 107 ? -1.930 5.186 -6.980 1.00 95.56 107 ILE A CA 1
ATOM 828 C C . ILE A 1 107 ? -2.229 5.058 -5.480 1.00 95.56 107 ILE A C 1
ATOM 830 O O . ILE A 1 107 ? -1.456 4.406 -4.771 1.00 95.56 107 ILE A O 1
ATOM 834 N N . PRO A 1 108 ? -3.325 5.638 -4.962 1.00 95.81 108 PRO A N 1
ATOM 835 C CA . PRO A 1 108 ? -3.688 5.479 -3.562 1.00 95.81 108 PRO A CA 1
ATOM 836 C C . PRO A 1 108 ? -4.195 4.057 -3.294 1.00 95.81 108 PRO A C 1
ATOM 838 O O . PRO A 1 108 ? -5.055 3.532 -4.000 1.00 95.81 108 PRO A O 1
ATOM 841 N N . ILE A 1 109 ? -3.678 3.434 -2.239 1.00 96.38 109 ILE A N 1
ATOM 842 C CA . ILE A 1 109 ? -4.098 2.118 -1.760 1.00 96.38 109 ILE A CA 1
ATOM 843 C C . ILE A 1 109 ? -4.359 2.219 -0.264 1.00 96.38 109 ILE A C 1
ATOM 845 O O . ILE A 1 109 ? -3.510 2.680 0.496 1.00 96.38 109 ILE A O 1
ATOM 849 N N . VAL A 1 110 ? -5.518 1.735 0.176 1.00 96.50 110 VAL A N 1
ATOM 850 C CA . VAL A 1 110 ? -5.818 1.592 1.602 1.00 96.50 110 VAL A CA 1
ATOM 851 C C . VAL A 1 110 ? -5.678 0.133 1.993 1.00 96.50 110 VAL A C 1
ATOM 853 O O . VAL A 1 110 ? -6.406 -0.718 1.489 1.00 96.50 110 VAL A O 1
ATOM 856 N N . VAL A 1 111 ? -4.786 -0.161 2.931 1.00 96.56 111 VAL A N 1
ATOM 857 C CA . VAL A 1 111 ? -4.674 -1.484 3.540 1.00 96.56 111 VAL A CA 1
ATOM 858 C C . VAL A 1 111 ? -5.431 -1.497 4.860 1.00 96.56 111 VAL A C 1
ATOM 860 O O . VAL A 1 111 ? -5.082 -0.793 5.809 1.00 96.56 111 VAL A O 1
ATOM 863 N N . MET A 1 112 ? -6.479 -2.312 4.935 1.00 95.50 112 MET A N 1
ATOM 864 C CA . MET A 1 112 ? -7.304 -2.450 6.128 1.00 95.50 112 MET A CA 1
ATOM 865 C C . MET A 1 112 ? -7.039 -3.774 6.827 1.00 95.50 112 MET A C 1
ATOM 867 O O . MET A 1 112 ? -7.207 -4.843 6.244 1.00 95.50 112 MET A O 1
ATOM 871 N N . GLY A 1 113 ? -6.664 -3.698 8.100 1.00 94.81 113 GLY A N 1
ATOM 872 C CA . GLY A 1 113 ? -6.507 -4.855 8.973 1.00 94.81 113 GLY A CA 1
ATOM 873 C C . GLY A 1 113 ? -7.577 -4.911 10.057 1.00 94.81 113 GLY A C 1
ATOM 874 O O . GLY A 1 113 ? -8.150 -3.893 10.461 1.00 94.81 113 GLY A O 1
ATOM 875 N N . LYS A 1 114 ? -7.820 -6.130 10.539 1.00 93.38 114 LYS A N 1
ATOM 876 C CA . LYS A 1 114 ? -8.693 -6.451 11.672 1.00 93.38 114 LYS A CA 1
ATOM 877 C C . LYS A 1 114 ? -8.091 -7.616 12.456 1.00 93.38 114 LYS A C 1
ATOM 879 O O . LYS A 1 114 ? -7.335 -8.416 11.908 1.00 93.38 114 LYS A O 1
ATOM 884 N N . ASN A 1 115 ? -8.384 -7.724 13.752 1.00 89.44 115 ASN A N 1
ATOM 885 C CA . ASN A 1 115 ? -7.813 -8.805 14.554 1.00 89.44 115 ASN A CA 1
ATOM 886 C C . ASN A 1 115 ? -8.265 -10.188 14.056 1.00 89.44 115 ASN A C 1
ATOM 888 O O . ASN A 1 115 ? -9.454 -10.442 13.900 1.00 89.44 115 ASN A O 1
ATOM 892 N N . GLY A 1 116 ? -7.296 -11.086 13.852 1.00 88.81 116 GLY A N 1
ATOM 893 C CA . GLY A 1 116 ? -7.545 -12.463 13.412 1.00 88.81 116 GLY A CA 1
ATOM 894 C C . GLY A 1 116 ? -7.951 -12.601 11.942 1.00 88.81 116 GLY A C 1
ATOM 895 O O . GLY A 1 116 ? -8.366 -13.684 11.543 1.00 88.81 116 GLY A O 1
ATOM 896 N N . VAL A 1 117 ? -7.841 -11.531 11.151 1.00 91.81 117 VAL A N 1
ATOM 897 C CA . VAL A 1 117 ? -8.229 -11.502 9.739 1.00 91.81 117 VAL A CA 1
ATOM 898 C C . VAL A 1 117 ? -7.047 -11.017 8.903 1.00 91.81 117 VAL A C 1
ATOM 900 O O . VAL A 1 117 ? -6.329 -10.106 9.318 1.00 91.81 117 VAL A O 1
ATOM 903 N N . GLU A 1 118 ? -6.843 -11.632 7.739 1.00 92.50 118 GLU A N 1
ATOM 904 C CA . GLU A 1 118 ? -5.845 -11.190 6.762 1.00 92.50 118 GLU A CA 1
ATOM 905 C C . GLU A 1 118 ? -6.152 -9.755 6.284 1.00 92.50 118 GLU A C 1
ATOM 907 O O . GLU A 1 118 ? -7.326 -9.426 6.077 1.00 92.50 118 GLU A O 1
ATOM 912 N N . PRO A 1 119 ? -5.144 -8.876 6.139 1.00 95.50 119 PRO A N 1
ATOM 913 C CA . PRO A 1 119 ? -5.370 -7.524 5.645 1.00 95.50 119 PRO A CA 1
ATOM 914 C C . PRO A 1 119 ? -5.914 -7.500 4.212 1.00 95.50 119 PRO A C 1
ATOM 916 O O . PRO A 1 119 ? -5.496 -8.278 3.359 1.00 95.50 119 PRO A O 1
ATOM 919 N N . PHE A 1 120 ? -6.801 -6.549 3.932 1.00 96.81 120 PHE A N 1
ATOM 920 C CA . PHE A 1 120 ? -7.344 -6.304 2.595 1.00 96.81 120 PHE A CA 1
ATOM 921 C C . PHE A 1 120 ? -6.755 -5.024 2.013 1.00 96.81 120 PHE A C 1
ATOM 923 O O . PHE A 1 120 ? -6.612 -4.036 2.731 1.00 96.81 120 PHE A O 1
ATOM 930 N N . ALA A 1 121 ? -6.474 -5.018 0.712 1.00 96.69 121 ALA A N 1
ATOM 931 C CA . ALA A 1 121 ? -6.120 -3.814 -0.030 1.00 96.69 121 ALA A CA 1
ATOM 932 C C . ALA A 1 121 ? -7.342 -3.289 -0.798 1.00 96.69 121 ALA A C 1
ATOM 934 O O . ALA A 1 121 ? -8.020 -4.046 -1.492 1.00 96.69 121 ALA A O 1
ATOM 935 N N . PHE A 1 122 ? -7.606 -1.991 -0.680 1.00 96.81 122 PHE A N 1
ATOM 936 C CA . PHE A 1 122 ? -8.679 -1.287 -1.371 1.00 96.81 122 PHE A CA 1
ATOM 937 C C . PHE A 1 122 ? -8.086 -0.235 -2.297 1.00 96.81 122 PHE A C 1
ATOM 939 O O .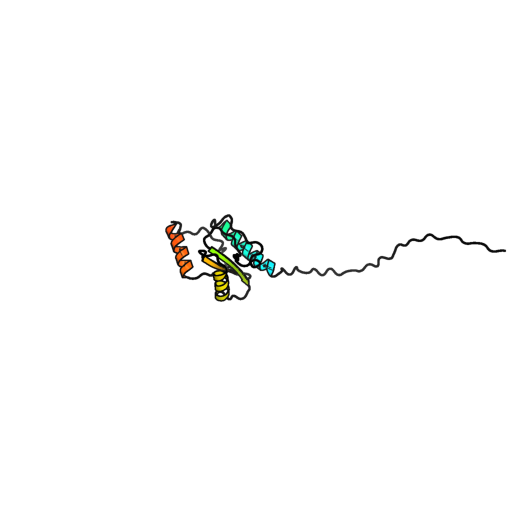 PHE A 1 122 ? -7.263 0.582 -1.881 1.00 96.81 122 PHE A O 1
ATOM 946 N N . LEU A 1 123 ? -8.546 -0.257 -3.541 1.00 96.94 123 LEU A N 1
ATOM 947 C CA . LEU A 1 123 ? -8.215 0.699 -4.585 1.00 96.94 123 LEU A CA 1
ATOM 948 C C . LEU A 1 123 ? -9.365 0.803 -5.584 1.00 96.94 123 LEU A C 1
ATOM 950 O O . LEU A 1 123 ? -10.223 -0.087 -5.639 1.00 96.94 123 LEU A O 1
ATOM 954 N N . LYS A 1 124 ? -9.400 1.877 -6.378 1.00 96.75 124 LYS A N 1
ATOM 955 C CA . LYS A 1 124 ? -10.348 1.965 -7.493 1.00 96.75 124 LYS A CA 1
ATOM 956 C C . LYS A 1 124 ? -10.102 0.824 -8.475 1.00 96.75 124 LYS A C 1
ATOM 958 O O . LYS A 1 124 ? -8.970 0.423 -8.738 1.00 96.75 124 LYS A O 1
ATOM 963 N N . TRP A 1 125 ? -11.185 0.331 -9.068 1.00 97.00 125 TRP A N 1
ATOM 964 C CA . TRP A 1 125 ? -11.101 -0.740 -10.058 1.00 97.00 125 TRP A CA 1
ATOM 965 C C . TRP A 1 125 ? -10.234 -0.359 -11.265 1.00 97.00 125 TRP A C 1
ATOM 967 O O . TRP A 1 125 ? -9.453 -1.178 -11.736 1.00 97.00 125 TRP A O 1
ATOM 977 N N . SER A 1 126 ? -10.314 0.894 -11.724 1.00 96.44 126 SER A N 1
ATOM 978 C CA . SER A 1 126 ? -9.457 1.422 -12.793 1.00 96.44 126 SER A CA 1
ATOM 979 C C . SER A 1 126 ? -7.970 1.270 -12.480 1.00 96.44 126 SER A C 1
ATOM 981 O O . SER A 1 126 ? -7.199 0.859 -13.343 1.00 96.44 126 SER A O 1
ATOM 983 N N . ASP A 1 127 ? -7.583 1.546 -11.238 1.00 95.81 127 ASP A N 1
ATOM 984 C CA . ASP A 1 127 ? -6.188 1.525 -10.810 1.00 95.81 127 ASP A CA 1
ATOM 985 C C . ASP A 1 127 ? -5.688 0.085 -10.694 1.00 95.81 127 ASP A C 1
ATOM 987 O O . ASP A 1 127 ? -4.569 -0.222 -11.096 1.00 95.81 127 ASP A O 1
ATOM 991 N N . MET A 1 128 ? -6.550 -0.831 -10.240 1.00 95.62 128 MET A N 1
AT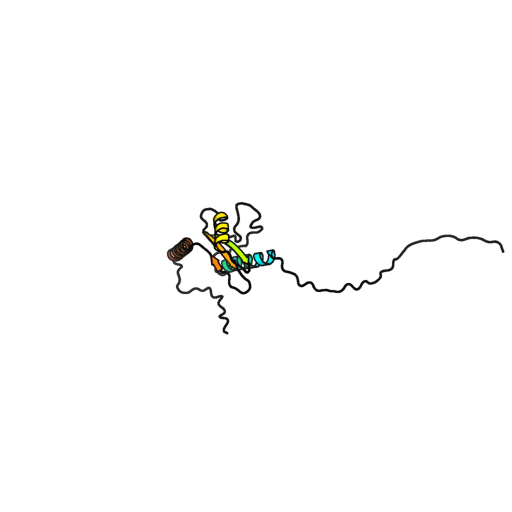OM 992 C CA . MET A 1 128 ? -6.268 -2.265 -10.278 1.00 95.62 128 MET A CA 1
ATOM 993 C C . MET A 1 128 ? -6.035 -2.753 -11.712 1.00 95.62 128 MET A C 1
ATOM 995 O O . MET A 1 128 ? -5.043 -3.428 -11.974 1.00 95.62 128 MET A O 1
ATOM 999 N N . ILE A 1 129 ? -6.910 -2.387 -12.655 1.00 95.75 129 ILE A N 1
ATOM 1000 C CA . ILE A 1 129 ? -6.739 -2.742 -14.071 1.00 95.75 129 ILE A CA 1
ATOM 1001 C C . ILE A 1 129 ? -5.419 -2.195 -14.617 1.00 95.75 129 ILE A C 1
ATOM 1003 O O . ILE A 1 129 ? -4.698 -2.923 -15.298 1.00 95.75 129 ILE A O 1
ATOM 1007 N N . TYR A 1 130 ? -5.076 -0.953 -14.285 1.00 93.19 130 TYR A N 1
ATOM 1008 C CA . TYR A 1 130 ? -3.817 -0.348 -14.698 1.00 93.19 130 TYR A CA 1
ATOM 1009 C C . TYR A 1 130 ? -2.598 -1.095 -14.128 1.00 93.19 130 TYR A C 1
ATOM 1011 O O . TYR A 1 130 ? -1.692 -1.456 -14.877 1.00 93.19 130 TYR A O 1
ATOM 1019 N N . LEU A 1 131 ? -2.601 -1.445 -12.836 1.00 90.69 131 LEU A N 1
ATOM 1020 C CA . LEU A 1 131 ? -1.547 -2.272 -12.229 1.00 90.69 131 LEU A CA 1
ATOM 1021 C C . LEU A 1 131 ? -1.418 -3.640 -12.916 1.00 90.69 131 LEU A C 1
ATOM 1023 O O . LEU A 1 131 ? -0.307 -4.127 -13.135 1.00 90.69 131 LEU A O 1
ATOM 1027 N N . MET A 1 132 ? -2.541 -4.255 -13.295 1.00 90.31 132 MET A N 1
ATOM 1028 C CA . MET A 1 132 ? -2.535 -5.524 -14.025 1.00 90.31 132 MET A CA 1
ATOM 1029 C C . MET A 1 132 ? -1.946 -5.386 -15.435 1.00 90.31 132 MET A C 1
ATOM 1031 O O . MET A 1 132 ? -1.236 -6.284 -15.889 1.00 90.31 132 MET A O 1
ATOM 1035 N N . GLN A 1 133 ? -2.215 -4.273 -16.122 1.00 90.25 133 GLN A N 1
ATOM 1036 C CA . GLN A 1 133 ? -1.616 -3.966 -17.424 1.00 90.25 133 GLN A CA 1
ATOM 1037 C C . GLN A 1 133 ? -0.099 -3.814 -17.306 1.00 90.25 133 GLN A C 1
ATOM 1039 O O . GLN A 1 133 ? 0.620 -4.498 -18.031 1.00 90.25 133 GLN A O 1
ATOM 1044 N N . LEU A 1 134 ? 0.382 -3.037 -16.329 1.00 87.25 134 LEU A N 1
ATOM 1045 C CA . LEU A 1 134 ? 1.817 -2.880 -16.067 1.00 87.25 134 LEU A CA 1
ATOM 1046 C C . LEU A 1 134 ? 2.500 -4.230 -15.802 1.00 87.25 134 LEU A C 1
ATOM 1048 O O . LEU A 1 134 ? 3.545 -4.531 -16.377 1.00 87.25 134 LEU A O 1
ATOM 1052 N N . ALA A 1 135 ? 1.889 -5.081 -14.972 1.00 86.50 135 ALA A N 1
ATOM 1053 C CA . ALA A 1 135 ? 2.424 -6.408 -14.670 1.00 86.50 135 ALA A CA 1
ATOM 1054 C C . ALA A 1 135 ? 2.468 -7.327 -15.906 1.00 86.50 135 ALA A C 1
ATOM 1056 O O . ALA A 1 135 ? 3.414 -8.101 -16.075 1.00 86.50 135 ALA A O 1
ATOM 1057 N N . LYS A 1 136 ? 1.460 -7.236 -16.782 1.00 85.56 136 LYS A N 1
ATOM 1058 C CA . LYS A 1 136 ? 1.410 -7.975 -18.050 1.00 85.56 136 LYS A CA 1
ATOM 1059 C C . LYS A 1 136 ? 2.485 -7.497 -19.028 1.00 85.56 136 LYS A C 1
ATOM 1061 O O . LYS A 1 136 ? 3.158 -8.330 -19.628 1.00 85.56 136 LYS A O 1
ATOM 1066 N N . GLU A 1 137 ? 2.645 -6.187 -19.189 1.00 86.81 137 GLU A N 1
ATOM 1067 C CA . GLU A 1 137 ? 3.622 -5.577 -20.102 1.00 86.81 137 GLU A CA 1
ATOM 1068 C C . GLU A 1 137 ? 5.066 -5.846 -19.675 1.00 86.81 137 GLU A C 1
ATOM 1070 O O . GLU A 1 137 ? 5.918 -6.106 -20.521 1.00 86.81 137 GLU A O 1
ATOM 1075 N N . ALA A 1 138 ? 5.326 -5.893 -18.368 1.00 84.38 138 ALA A N 1
ATOM 1076 C CA . ALA A 1 138 ? 6.627 -6.265 -17.820 1.00 84.38 138 ALA A CA 1
ATOM 1077 C C . ALA A 1 138 ? 7.004 -7.746 -18.052 1.00 84.38 138 ALA A C 1
ATOM 1079 O O . ALA A 1 138 ? 8.088 -8.164 -17.654 1.00 84.38 138 ALA A O 1
ATOM 1080 N N . GLY A 1 139 ? 6.121 -8.560 -18.648 1.00 77.31 139 GLY A N 1
ATOM 1081 C CA . GLY A 1 139 ? 6.369 -9.981 -18.921 1.00 77.31 139 GLY A CA 1
ATOM 1082 C C . GLY A 1 139 ? 6.314 -10.888 -17.686 1.00 77.31 13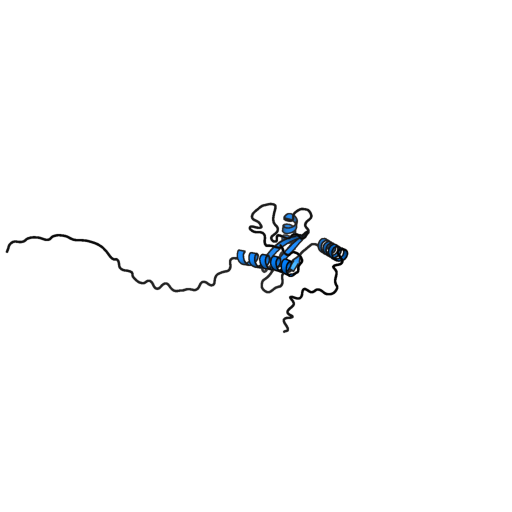9 GLY A C 1
ATOM 1083 O O . GLY A 1 139 ? 6.573 -12.083 -17.793 1.00 77.31 139 GLY A O 1
ATOM 1084 N N . ASN A 1 140 ? 5.929 -10.348 -16.527 1.00 67.44 140 ASN A N 1
ATOM 1085 C CA . ASN A 1 140 ? 5.969 -11.030 -15.229 1.00 67.44 140 ASN A CA 1
ATOM 1086 C C . ASN A 1 140 ? 4.611 -11.607 -14.799 1.00 67.44 140 ASN A C 1
ATOM 1088 O O . ASN A 1 140 ? 4.437 -12.022 -13.652 1.00 67.44 140 ASN A O 1
ATOM 1092 N N . TRP A 1 141 ? 3.638 -11.661 -15.712 1.00 67.00 141 TRP A N 1
ATOM 1093 C CA . TRP A 1 141 ? 2.355 -12.321 -15.475 1.00 67.00 141 TRP A CA 1
ATOM 1094 C C . TRP A 1 141 ? 2.499 -13.844 -15.606 1.00 67.00 141 TRP A C 1
ATOM 1096 O O . TRP A 1 141 ? 2.082 -14.461 -16.588 1.00 67.00 141 TRP A O 1
ATOM 1106 N N . VAL A 1 142 ? 3.140 -14.455 -14.613 1.00 67.88 142 VAL A N 1
ATOM 1107 C CA . VAL A 1 142 ? 3.317 -15.907 -14.523 1.00 67.88 142 VAL A CA 1
ATOM 1108 C C . VAL A 1 142 ? 2.051 -16.574 -13.975 1.00 67.88 142 VAL A C 1
ATOM 1110 O O . VAL A 1 142 ? 1.357 -16.027 -13.122 1.00 67.88 142 VAL A O 1
ATOM 1113 N N . ARG A 1 143 ? 1.719 -17.773 -14.475 1.00 64.38 143 ARG A N 1
ATOM 1114 C CA . ARG A 1 143 ? 0.556 -18.549 -13.994 1.00 64.38 143 ARG A CA 1
ATOM 1115 C C . ARG A 1 143 ? 0.785 -19.193 -12.623 1.00 64.38 143 ARG A C 1
ATOM 1117 O O . ARG A 1 143 ? -0.182 -19.585 -11.976 1.00 64.38 143 ARG A O 1
ATOM 1124 N N . GLU A 1 144 ? 2.037 -19.286 -12.184 1.00 60.88 144 GLU A N 1
ATOM 1125 C CA . GLU A 1 144 ? 2.422 -19.858 -10.897 1.00 60.88 144 GLU A CA 1
ATOM 1126 C C . GLU A 1 144 ? 2.926 -18.754 -9.967 1.00 60.88 144 GLU A C 1
ATOM 1128 O O . GLU A 1 144 ? 3.963 -18.141 -10.208 1.00 60.88 144 GLU A O 1
ATOM 1133 N N . PHE A 1 145 ? 2.181 -18.485 -8.896 1.00 59.03 145 PHE A N 1
ATOM 1134 C CA . PHE A 1 145 ? 2.593 -17.529 -7.873 1.00 59.03 145 PHE A CA 1
ATOM 1135 C C . PHE A 1 145 ? 3.341 -18.261 -6.754 1.00 59.03 145 PHE A C 1
ATOM 1137 O O . PHE A 1 145 ? 2.766 -19.099 -6.062 1.00 59.03 145 PHE A O 1
ATOM 1144 N N . GLY A 1 146 ? 4.606 -17.893 -6.527 1.00 52.94 146 GLY A N 1
ATOM 1145 C CA . GLY A 1 146 ? 5.429 -18.393 -5.415 1.00 52.94 146 GLY A CA 1
ATOM 1146 C C . GLY A 1 146 ? 5.042 -17.849 -4.032 1.00 52.94 146 GLY A C 1
ATOM 1147 O O . GLY A 1 146 ? 5.682 -18.182 -3.037 1.00 52.94 146 GLY A O 1
ATOM 1148 N N . PHE A 1 147 ? 3.997 -17.023 -3.930 1.00 49.06 147 PHE A N 1
ATOM 1149 C CA . PHE A 1 147 ? 3.573 -16.430 -2.665 1.00 49.06 147 PHE A CA 1
ATOM 1150 C C . PHE A 1 147 ? 2.430 -17.237 -2.035 1.00 49.06 147 PHE A C 1
ATOM 1152 O O . PHE A 1 147 ? 1.250 -16.941 -2.216 1.00 49.06 147 PHE A O 1
ATOM 1159 N N . SER A 1 148 ? 2.778 -18.280 -1.277 1.00 47.84 148 SER A N 1
ATOM 1160 C CA . SER A 1 148 ? 1.825 -19.017 -0.441 1.00 47.84 148 SER A CA 1
ATOM 1161 C C . SER A 1 148 ? 2.195 -18.883 1.034 1.00 47.84 148 SER A C 1
ATOM 1163 O O . SER A 1 148 ? 2.933 -19.695 1.584 1.00 47.84 148 SER A O 1
ATOM 1165 N N . LYS A 1 149 ? 1.625 -17.880 1.714 1.00 51.53 149 LYS A N 1
ATOM 1166 C CA . LYS A 1 149 ? 1.431 -17.946 3.176 1.00 51.53 149 LYS A CA 1
ATOM 1167 C C . LYS A 1 149 ? 0.128 -18.656 3.554 1.00 51.53 149 LYS A C 1
ATOM 1169 O O . LYS A 1 149 ? -0.192 -18.736 4.739 1.00 51.53 149 LYS A O 1
ATOM 1174 N N . ARG A 1 150 ? -0.602 -19.239 2.588 1.00 54.72 150 ARG A N 1
ATOM 1175 C CA . ARG A 1 150 ? -1.757 -20.101 2.869 1.00 54.72 150 ARG A CA 1
ATOM 1176 C C . ARG A 1 150 ? -1.274 -21.409 3.499 1.00 54.72 150 ARG A C 1
ATOM 1178 O O . ARG A 1 150 ? -1.263 -22.456 2.861 1.00 54.72 150 ARG A O 1
ATOM 1185 N N . LYS A 1 151 ? -0.955 -21.372 4.797 1.00 44.44 151 LYS A N 1
ATOM 1186 C CA . LYS A 1 151 ? -1.248 -22.512 5.663 1.00 44.44 151 LYS A CA 1
ATOM 1187 C C . LYS A 1 151 ? -2.752 -22.705 5.563 1.00 44.44 151 LYS A C 1
ATOM 1189 O O . LYS A 1 151 ? -3.518 -21.958 6.166 1.00 44.44 151 LYS A O 1
ATOM 1194 N N . GLN A 1 152 ? -3.167 -23.661 4.740 1.00 43.31 152 GLN A N 1
ATOM 1195 C CA . GLN A 1 152 ? -4.502 -24.220 4.816 1.00 43.31 152 GLN A CA 1
ATOM 1196 C C . GLN A 1 152 ? -4.685 -24.676 6.262 1.00 43.31 152 GLN A C 1
ATOM 1198 O O . GLN A 1 152 ? -4.124 -25.688 6.675 1.00 43.31 152 GLN A O 1
ATOM 1203 N N . VAL A 1 153 ? -5.405 -23.894 7.062 1.00 45.91 153 VAL A N 1
ATOM 1204 C CA . VAL A 1 153 ? -5.865 -24.353 8.366 1.00 45.91 153 VAL A CA 1
ATOM 1205 C C . VAL A 1 153 ? -6.954 -25.369 8.043 1.00 45.91 153 VAL A C 1
ATOM 1207 O O . VAL A 1 153 ? -8.098 -25.000 7.786 1.00 45.91 153 VAL A O 1
ATOM 1210 N N . HIS A 1 154 ? -6.559 -26.635 7.904 1.00 38.19 154 HIS A N 1
ATOM 1211 C CA . HIS A 1 154 ? -7.499 -27.745 7.846 1.00 38.19 154 HIS A CA 1
ATOM 1212 C C . HIS A 1 154 ? -8.299 -27.729 9.152 1.00 38.19 154 HIS A C 1
ATOM 1214 O O . HIS A 1 154 ? -7.718 -27.717 10.240 1.00 38.19 154 HIS A O 1
ATOM 1220 N N . LYS A 1 155 ? -9.622 -27.631 9.012 1.00 37.81 155 LYS A N 1
ATOM 1221 C CA . LYS A 1 155 ? -10.567 -28.051 10.044 1.00 37.81 155 LYS A CA 1
ATOM 1222 C C . LYS A 1 155 ? -10.667 -29.567 10.031 1.00 37.81 155 LYS A C 1
ATOM 1224 O O . LYS A 1 155 ? -10.564 -30.128 8.917 1.00 37.81 155 LYS A O 1
#

Sequence (155 aa):
MVPQRAPRIPEQQARARQGSKASQKGKGAMKHPKEKGRRLELEIAQTLRESGLDPDASRMPLSGAVDGFKSDIRTTLPISIEVKNQETWKPLEYYEQAEKGANSGLIPIVVMGKNGVEPFAFLKWSDMIYLMQLAKEAGNWVREFGFSKRKQVHK

Secondary structure (DSSP, 8-state):
------------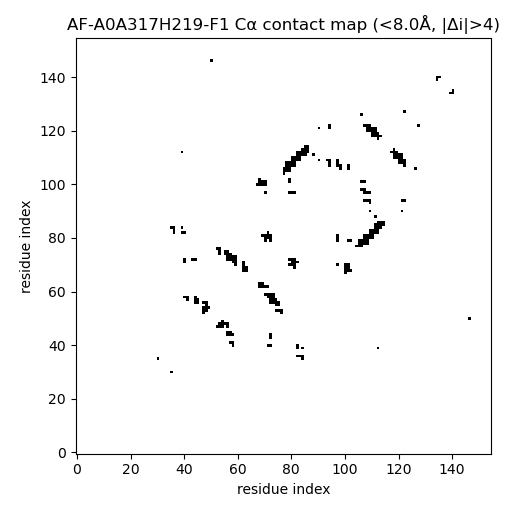--------------------HHHHHHHHHHHHHHHHHHTTS-TT-EEPTTTTSSTT---SEE-SSSEEEEEEE-SS--HHHHHHHHHHHSPTTPEEEEEEEETTEEEEEE--HHHHHHHHHHHHHTT---SS-----------

pLDDT: mean 75.89, std 20.81, range [37.81, 97.0]

Radius of gyration: 30.39 Å; Cα contacts (8 Å, |Δi|>4): 158; chains: 1; bounding box: 42×48×120 Å

Foldseek 3Di:
DDDDDDDDDDDDDDDDDDDDPDDDDDDPDPDPPVVQQVVVLQVVQVVCCVLVVFVPKHADPPAPVDPQAHARIDGPDLAGEAEAEDADDDPVVVQVVQVVNDDPRGFRWYWYHYPPDDIDIDGDPVVVVVVVVVCVVVVNPDPDRPDDPPPPPDD

Nearest PDB structures (foldseek):
  3p1z-assembly2_G  TM=5.973E-01  e=6.581E-02  Aeropyrum pernix
  6qnw-assembly4_J  TM=3.224E-01  e=3.953E-03  Influenza A virus (A/Northern Territory/60/1968(H3N2))
  6qpg-assembly1_A  TM=3.427E-01  e=8.665E-03  Influenza A virus (A/nt/60/1968(H3N2))
  3k33-assembly1_D-2  TM=5.620E-01  e=5.336E-01  Punavirus P1

Solvent-accessible surface area (backbone atoms only — not comparable to full-atom values): 9947 Å² total; per-residue (Å²): 138,85,89,86,77,90,84,86,85,85,86,83,88,83,81,88,80,81,87,77,89,78,80,87,74,84,73,77,78,77,75,51,73,71,56,57,42,52,51,52,42,48,48,53,22,46,50,36,29,76,69,65,80,31,78,78,30,32,58,40,83,70,50,76,77,49,92,87,61,44,37,38,44,42,60,90,59,73,51,26,35,31,74,45,65,48,92,74,87,57,68,66,68,50,42,55,51,29,54,72,36,33,58,92,87,37,47,41,31,33,36,39,30,38,90,98,48,84,67,43,81,47,60,57,67,69,56,53,53,48,54,51,49,53,39,49,74,70,72,67,68,62,93,74,76,90,81,72,85,74,72,76,78,78,128